Protein AF-A0A379SM62-F1 (afdb_monomer)

Secondary structure (DSSP, 8-state):
----TTTS---SGGG---TTT--GGGHHHHHHHHHHHHHHHHHHHHT-SSPP-IIIIIIHHHHTTHHHHHHHHHHHHHHHHS--HHHHHHHHHHHHHHHHHHHHHHT-HHHHHHHHHHHGGGGHHHHHHHHH---THHHHHHHHHHHSSPPPP---

Foldseek 3Di:
DDDQQLVDQAPPVVSDGPPVRDDLVSLVVLLVVLLVQLVVLLVCLLPPPDQQDCVSQVVSNVPGSPSNCSSVVVLVVCCVPPDDPSSVVVVVVSVVSVVVSVCCRVVPPSSVVSCVVVVCPVVPVVVCCVPPVDDPVVVVVVVVVVVPDDDDDDDD

Structure (mmCIF, N/CA/C/O backbone):
data_AF-A0A379SM62-F1
#
_entry.id   AF-A0A379SM62-F1
#
loop_
_atom_site.group_PDB
_atom_site.id
_atom_site.type_symbol
_atom_site.label_atom_id
_atom_site.label_alt_id
_atom_site.label_comp_id
_atom_site.label_asym_id
_atom_site.label_entity_id
_atom_site.label_seq_id
_atom_site.pdbx_PDB_ins_code
_atom_site.Cartn_x
_atom_site.Cartn_y
_atom_site.Cartn_z
_atom_site.occupancy
_atom_site.B_iso_or_equiv
_atom_site.auth_seq_id
_atom_site.auth_comp_id
_atom_site.auth_asym_id
_atom_site.auth_atom_id
_atom_site.pdbx_PDB_model_num
ATOM 1 N N . MET A 1 1 ? -4.998 -15.462 -20.486 1.00 42.25 1 MET A N 1
ATOM 2 C CA . MET A 1 1 ? -4.949 -14.164 -19.779 1.00 42.25 1 MET A CA 1
ATOM 3 C C . MET A 1 1 ? -3.791 -14.223 -18.799 1.00 42.25 1 MET A C 1
ATOM 5 O O . MET A 1 1 ? -3.739 -15.170 -18.029 1.00 42.25 1 MET A O 1
ATOM 9 N N . SER A 1 2 ? -2.807 -13.329 -18.906 1.00 55.53 2 SER A N 1
ATOM 10 C CA . SER A 1 2 ? -1.632 -13.342 -18.021 1.00 55.53 2 SER A CA 1
ATOM 11 C C . SER A 1 2 ? -2.020 -12.784 -16.651 1.00 55.53 2 SER A C 1
ATOM 13 O O . SER A 1 2 ? -2.385 -11.616 -16.560 1.00 55.53 2 SER A O 1
ATOM 15 N N . THR A 1 3 ? -1.969 -13.607 -15.604 1.00 87.81 3 THR A N 1
ATOM 16 C CA . THR A 1 3 ? -2.230 -13.190 -14.217 1.00 87.81 3 THR A CA 1
ATOM 17 C C . THR A 1 3 ? -1.112 -12.273 -13.720 1.00 87.81 3 THR A C 1
ATOM 19 O O . THR A 1 3 ? 0.067 -12.597 -13.876 1.00 87.81 3 THR A O 1
ATOM 22 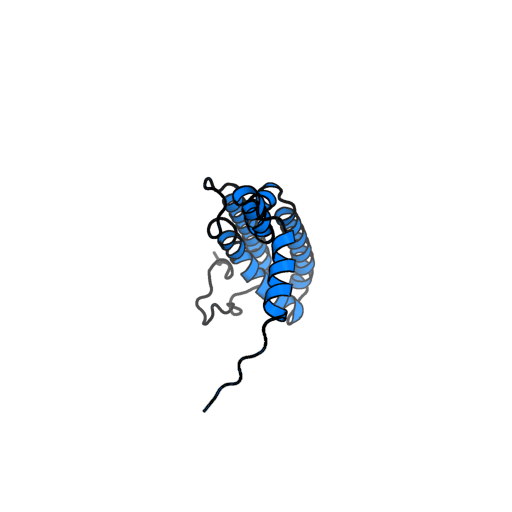N N . ASN A 1 4 ? -1.467 -11.137 -13.112 1.00 93.75 4 ASN A N 1
ATOM 23 C CA . ASN A 1 4 ? -0.494 -10.219 -12.522 1.00 93.75 4 ASN A CA 1
ATOM 24 C C . ASN A 1 4 ? 0.128 -10.854 -11.255 1.00 93.75 4 ASN A C 1
ATOM 26 O O . ASN A 1 4 ? -0.611 -11.181 -10.324 1.00 93.75 4 ASN A O 1
ATOM 30 N N . PRO A 1 5 ? 1.465 -11.026 -11.188 1.00 94.88 5 PRO A N 1
ATOM 31 C CA . PRO A 1 5 ? 2.138 -11.754 -10.110 1.00 94.88 5 PRO A CA 1
ATOM 32 C C . PRO A 1 5 ? 2.061 -11.065 -8.743 1.00 94.88 5 PRO A C 1
ATOM 34 O O . PRO A 1 5 ? 2.374 -11.706 -7.744 1.00 94.88 5 PRO A O 1
ATOM 37 N N . PHE A 1 6 ? 1.668 -9.789 -8.682 1.00 95.94 6 PHE A N 1
ATOM 38 C CA . PHE A 1 6 ? 1.478 -9.078 -7.420 1.00 95.94 6 PHE A CA 1
ATOM 39 C C . PHE A 1 6 ? 0.145 -9.396 -6.743 1.00 95.94 6 PHE A C 1
ATOM 41 O O . PHE A 1 6 ? 0.066 -9.281 -5.522 1.00 95.94 6 PHE A O 1
ATOM 48 N N . LEU A 1 7 ? -0.880 -9.797 -7.504 1.00 93.75 7 LEU A N 1
ATOM 49 C CA . LEU A 1 7 ? -2.232 -10.006 -6.970 1.00 93.75 7 LEU A CA 1
ATOM 50 C C . LEU A 1 7 ? -2.311 -11.227 -6.048 1.00 93.75 7 LEU A C 1
ATOM 52 O O . LEU A 1 7 ? -3.089 -11.233 -5.100 1.00 93.75 7 LEU A O 1
ATOM 56 N N . ASP A 1 8 ? -1.429 -12.204 -6.252 1.00 89.94 8 ASP A N 1
ATOM 57 C CA . ASP A 1 8 ? -1.318 -13.388 -5.407 1.00 89.94 8 ASP A CA 1
ATOM 58 C C . ASP A 1 8 ? -0.098 -13.307 -4.491 1.00 89.94 8 ASP A C 1
ATOM 60 O O . ASP A 1 8 ? 0.960 -12.781 -4.852 1.00 89.94 8 ASP A O 1
ATOM 64 N N . GLN A 1 9 ? -0.231 -13.839 -3.276 1.00 90.75 9 GLN A N 1
ATOM 65 C CA . GLN A 1 9 ? 0.895 -13.936 -2.353 1.00 90.75 9 GLN A CA 1
ATOM 66 C C . GLN A 1 9 ? 1.934 -14.924 -2.892 1.00 90.75 9 GLN A C 1
ATOM 68 O O . GLN A 1 9 ? 1.604 -16.025 -3.347 1.00 90.75 9 GLN A O 1
ATOM 73 N N . SER A 1 10 ? 3.209 -14.535 -2.837 1.00 93.75 10 SER A N 1
ATOM 74 C CA . SER A 1 10 ? 4.291 -15.390 -3.314 1.00 93.75 10 SER A CA 1
ATOM 75 C C . SER A 1 10 ? 4.405 -16.655 -2.468 1.00 93.75 10 SER A C 1
ATOM 77 O O . SER A 1 10 ? 4.385 -16.609 -1.239 1.00 93.75 10 SER A O 1
ATOM 79 N N . ARG A 1 11 ? 4.578 -17.790 -3.149 1.00 94.12 11 ARG A N 1
ATOM 80 C CA . ARG A 1 11 ? 4.846 -19.099 -2.533 1.00 94.12 11 ARG A CA 1
ATOM 81 C C . ARG A 1 11 ? 6.343 -19.389 -2.374 1.00 94.12 11 ARG A C 1
ATOM 83 O O . ARG A 1 11 ? 6.703 -20.492 -1.977 1.00 94.12 11 ARG A O 1
ATOM 90 N N . LEU A 1 12 ? 7.212 -18.441 -2.734 1.00 94.75 12 LEU A N 1
ATOM 91 C CA . LEU A 1 12 ? 8.649 -18.558 -2.483 1.00 94.75 12 LEU A CA 1
ATOM 92 C C . LEU A 1 12 ? 8.939 -18.445 -0.973 1.00 94.75 12 LEU A C 1
ATOM 94 O O . LEU A 1 12 ? 8.126 -17.865 -0.244 1.00 94.75 12 LEU A O 1
ATOM 98 N N . PRO A 1 13 ? 10.081 -18.970 -0.485 1.00 96.94 13 PRO A N 1
ATOM 99 C CA . PRO A 1 13 ? 10.487 -18.812 0.909 1.00 96.94 13 PRO A CA 1
ATOM 100 C C . PRO A 1 13 ? 10.412 -17.350 1.356 1.00 96.94 13 PRO A C 1
ATOM 102 O O . PRO A 1 13 ? 10.778 -16.450 0.601 1.00 96.94 13 PRO A O 1
ATOM 105 N N . TYR A 1 14 ? 9.900 -17.119 2.568 1.00 93.88 14 TYR A N 1
ATOM 106 C CA . TYR A 1 14 ? 9.685 -15.777 3.132 1.00 93.88 14 TYR A CA 1
ATOM 107 C C . TYR A 1 14 ? 8.784 -14.866 2.286 1.00 93.88 14 TYR A C 1
ATOM 109 O O . TYR A 1 14 ? 8.833 -13.650 2.429 1.00 93.88 14 TYR A O 1
ATOM 117 N N . GLN A 1 15 ? 7.967 -15.447 1.400 1.00 94.75 15 GLN A N 1
ATOM 118 C CA . GLN A 1 15 ? 7.114 -14.715 0.460 1.00 94.75 15 GLN A CA 1
ATOM 119 C C . GLN A 1 15 ? 7.920 -13.801 -0.474 1.00 94.75 15 GLN A C 1
ATOM 121 O O . GLN A 1 15 ? 7.421 -12.768 -0.925 1.00 94.75 15 GLN A O 1
ATOM 126 N N . ALA A 1 16 ? 9.157 -14.202 -0.793 1.00 94.50 16 ALA A N 1
ATOM 127 C CA . ALA A 1 16 ? 10.049 -13.434 -1.650 1.00 94.50 16 ALA A CA 1
ATOM 128 C C . ALA A 1 16 ? 9.377 -13.062 -2.988 1.00 94.50 16 ALA A C 1
ATOM 130 O O . ALA A 1 16 ? 8.656 -13.893 -3.561 1.00 94.50 16 ALA A O 1
ATOM 131 N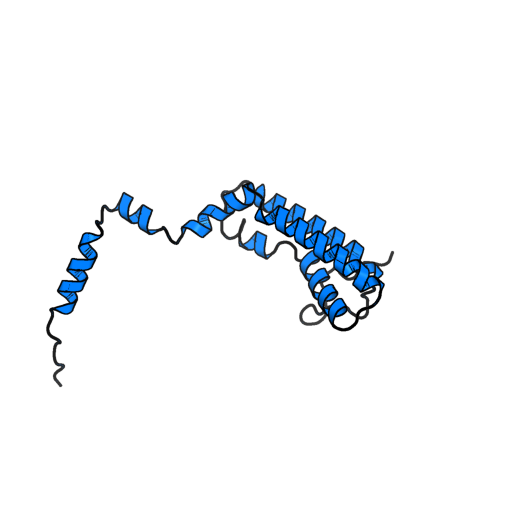 N . PRO A 1 17 ? 9.604 -11.847 -3.519 1.00 94.56 17 PRO A N 1
ATOM 132 C CA . PRO A 1 17 ? 9.021 -11.432 -4.786 1.00 94.56 17 PRO A CA 1
ATOM 133 C C . PRO A 1 17 ? 9.418 -12.358 -5.934 1.00 94.56 17 PRO A C 1
ATOM 135 O O . PRO A 1 17 ? 10.559 -12.803 -6.055 1.00 94.56 17 PRO A O 1
ATOM 138 N N . ARG A 1 18 ? 8.461 -12.620 -6.822 1.00 93.56 18 ARG A N 1
ATOM 139 C CA . ARG A 1 18 ? 8.668 -13.415 -8.033 1.00 93.56 18 ARG A CA 1
ATOM 140 C C . ARG A 1 18 ? 9.282 -12.580 -9.150 1.00 93.56 18 ARG A C 1
ATOM 142 O O . ARG A 1 18 ? 8.624 -12.307 -10.154 1.00 93.56 18 ARG A O 1
ATOM 149 N N . PHE A 1 19 ? 10.530 -12.153 -8.966 1.00 94.00 19 PHE A N 1
ATOM 150 C CA . PHE A 1 19 ? 11.257 -11.350 -9.958 1.00 94.00 19 PHE A CA 1
ATOM 151 C C . PHE A 1 19 ? 11.327 -12.031 -11.336 1.00 94.00 19 PHE A C 1
ATOM 153 O O . PHE A 1 19 ? 11.347 -11.349 -12.350 1.00 94.00 19 PHE A O 1
ATOM 160 N N . ASP A 1 20 ? 11.243 -13.367 -11.383 1.00 93.69 20 ASP A N 1
ATOM 161 C CA . ASP A 1 20 ? 11.142 -14.171 -12.609 1.00 93.69 20 ASP A CA 1
ATOM 162 C C . ASP A 1 20 ? 9.878 -13.894 -13.446 1.00 93.69 20 ASP A C 1
ATOM 164 O O . ASP A 1 20 ? 9.831 -14.213 -14.633 1.00 93.69 20 ASP A O 1
ATOM 168 N N . ARG A 1 21 ? 8.830 -13.327 -12.835 1.00 94.19 21 ARG A N 1
ATOM 169 C CA . ARG A 1 21 ? 7.527 -13.069 -13.473 1.00 94.19 21 ARG A CA 1
ATOM 170 C C . ARG A 1 21 ? 7.129 -11.602 -13.507 1.00 94.19 21 ARG A C 1
ATOM 172 O O . ARG A 1 21 ? 6.208 -11.249 -14.245 1.00 94.19 21 ARG A O 1
ATOM 179 N N . ILE A 1 22 ? 7.747 -10.766 -12.683 1.00 95.44 22 ILE A N 1
ATOM 180 C CA . ILE A 1 22 ? 7.430 -9.342 -12.614 1.00 95.44 22 ILE A CA 1
ATOM 181 C C . ILE A 1 22 ? 7.957 -8.659 -13.880 1.00 95.44 22 ILE A C 1
ATOM 183 O O . ILE A 1 22 ? 9.064 -8.920 -14.336 1.00 95.44 22 ILE A O 1
ATOM 187 N N . LYS A 1 23 ? 7.113 -7.816 -14.470 1.00 95.69 23 LYS A N 1
ATOM 188 C CA . LYS A 1 23 ? 7.388 -7.019 -15.665 1.00 95.69 23 LYS A CA 1
ATOM 189 C C . LYS A 1 23 ? 6.845 -5.624 -15.418 1.00 95.69 23 LYS A C 1
ATOM 191 O O . LYS A 1 23 ? 5.902 -5.479 -14.639 1.00 95.69 23 LYS A O 1
ATOM 196 N N . ASP A 1 24 ? 7.365 -4.637 -16.132 1.00 96.12 24 ASP A N 1
ATOM 197 C CA . ASP A 1 24 ? 7.009 -3.237 -15.891 1.00 96.12 24 ASP A CA 1
ATOM 198 C C . ASP A 1 24 ? 5.503 -2.977 -16.055 1.00 96.12 24 ASP A C 1
ATOM 200 O O . ASP A 1 24 ? 4.877 -2.305 -15.236 1.00 96.12 24 ASP A O 1
ATOM 204 N N . CYS A 1 25 ? 4.873 -3.650 -17.025 1.00 95.88 25 CYS A N 1
ATOM 205 C CA . CYS A 1 25 ? 3.429 -3.584 -17.262 1.00 95.88 25 CYS A CA 1
ATOM 206 C C . CYS A 1 25 ? 2.561 -4.114 -16.105 1.00 95.88 25 CYS A C 1
ATOM 208 O O . CYS A 1 25 ? 1.348 -3.913 -16.112 1.00 95.88 25 CYS A O 1
ATOM 210 N N . HIS A 1 26 ? 3.144 -4.797 -15.116 1.00 96.94 26 HIS A N 1
ATOM 211 C CA . HIS A 1 26 ? 2.423 -5.294 -13.947 1.00 96.94 26 HIS A CA 1
ATOM 212 C C . HIS A 1 26 ? 2.314 -4.257 -12.824 1.00 96.94 26 HIS A C 1
ATOM 214 O O . HIS A 1 26 ? 1.396 -4.375 -12.010 1.00 96.94 26 HIS A O 1
ATOM 220 N N . TYR A 1 27 ? 3.205 -3.259 -12.762 1.00 97.56 27 TYR A N 1
ATOM 221 C CA . TYR A 1 27 ? 3.245 -2.318 -11.639 1.00 97.56 27 TYR A CA 1
ATOM 222 C C . TYR A 1 27 ? 2.004 -1.442 -11.583 1.00 97.56 27 TYR A C 1
ATOM 224 O O . TYR A 1 27 ? 1.310 -1.449 -10.573 1.00 97.56 27 TYR A O 1
ATOM 232 N N . ARG A 1 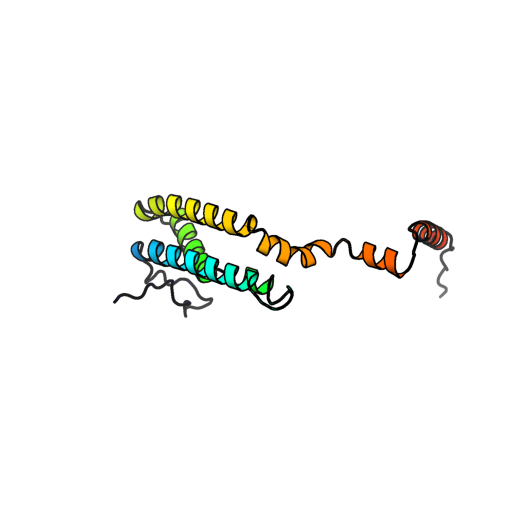28 ? 1.692 -0.726 -12.669 1.00 97.38 28 ARG A N 1
ATOM 233 C CA . ARG A 1 28 ? 0.553 0.199 -12.697 1.00 97.38 28 ARG A CA 1
ATOM 234 C C . ARG A 1 28 ? -0.782 -0.461 -12.318 1.00 97.38 28 ARG A C 1
ATOM 236 O O . ARG A 1 28 ? -1.401 0.010 -11.369 1.00 97.38 28 ARG A O 1
ATOM 243 N N . PRO A 1 29 ? -1.216 -1.566 -12.957 1.00 97.25 29 PRO A N 1
ATOM 244 C CA . PRO A 1 29 ? -2.481 -2.199 -12.588 1.00 97.25 29 PRO A CA 1
ATOM 245 C C . PRO A 1 29 ? -2.479 -2.768 -11.161 1.00 97.25 29 PRO A C 1
ATOM 247 O O . PRO A 1 29 ? -3.517 -2.752 -10.507 1.00 97.25 29 PRO A O 1
ATOM 250 N N . ALA A 1 30 ? -1.341 -3.258 -10.652 1.00 97.62 30 ALA A N 1
ATOM 251 C CA . ALA A 1 30 ? -1.265 -3.751 -9.275 1.00 97.62 30 ALA A CA 1
ATOM 252 C C . ALA A 1 30 ? -1.281 -2.614 -8.242 1.00 97.62 30 ALA A C 1
ATOM 254 O O . ALA A 1 30 ? -1.865 -2.771 -7.172 1.00 97.62 30 ALA A O 1
ATOM 255 N N . PHE A 1 31 ? -0.657 -1.479 -8.559 1.00 98.44 31 PHE A N 1
ATOM 256 C CA . PHE A 1 31 ? -0.677 -0.279 -7.731 1.00 98.44 31 PHE A CA 1
ATOM 257 C C . PHE A 1 31 ? -2.090 0.292 -7.632 1.00 98.44 31 PHE A C 1
ATOM 259 O O . PHE A 1 31 ? -2.580 0.500 -6.524 1.00 98.44 31 PHE A O 1
ATOM 266 N N . ASP A 1 32 ? -2.766 0.471 -8.771 1.00 97.88 32 ASP A N 1
ATOM 267 C CA . ASP A 1 32 ? -4.131 1.001 -8.819 1.00 97.88 32 ASP A CA 1
ATOM 268 C C . ASP A 1 32 ? -5.094 0.107 -8.014 1.00 97.88 32 ASP A C 1
ATOM 270 O O . ASP A 1 32 ? -5.886 0.597 -7.205 1.00 97.88 32 ASP A O 1
ATOM 274 N N . GLU A 1 33 ? -4.969 -1.217 -8.156 1.00 97.94 33 GLU A N 1
ATOM 275 C CA . GLU A 1 33 ? -5.746 -2.177 -7.369 1.00 97.94 33 GLU A CA 1
ATOM 276 C C . GLU A 1 33 ? -5.383 -2.138 -5.877 1.00 97.94 33 GLU A C 1
ATOM 278 O O . GLU A 1 33 ? -6.271 -2.180 -5.027 1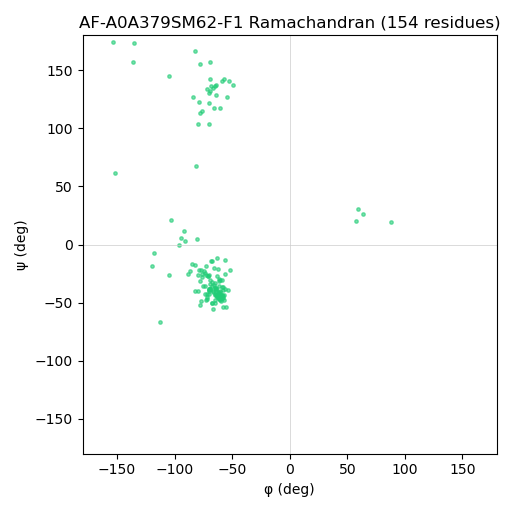.00 97.94 33 GLU A O 1
ATOM 283 N N . GLY A 1 34 ? -4.101 -1.994 -5.534 1.00 97.94 34 GLY A N 1
ATOM 284 C CA . GLY A 1 34 ? -3.646 -1.844 -4.152 1.00 97.94 34 GLY A CA 1
ATOM 285 C C . GLY A 1 34 ? -4.200 -0.586 -3.477 1.00 97.94 34 GLY A C 1
ATOM 286 O O . GLY A 1 34 ? -4.658 -0.654 -2.336 1.00 97.94 34 GLY A O 1
ATOM 287 N N . VAL A 1 35 ? -4.214 0.551 -4.181 1.00 98.25 35 VAL A N 1
ATOM 288 C CA . VAL A 1 35 ? -4.826 1.801 -3.700 1.00 98.25 35 VAL A CA 1
ATOM 289 C C . VAL A 1 35 ? -6.329 1.619 -3.505 1.00 98.25 35 VAL A C 1
ATOM 291 O O . VAL A 1 35 ? -6.866 2.012 -2.467 1.00 98.25 35 VAL A O 1
ATOM 294 N N . ARG A 1 36 ? -7.013 0.993 -4.470 1.00 97.94 36 ARG A N 1
ATOM 295 C CA . ARG A 1 36 ? -8.451 0.713 -4.385 1.00 97.94 36 ARG A CA 1
ATOM 296 C C . ARG A 1 36 ? -8.781 -0.172 -3.180 1.00 97.94 36 ARG A C 1
ATOM 298 O O . ARG A 1 36 ? -9.683 0.166 -2.417 1.00 97.94 36 ARG A O 1
ATOM 305 N N . GLN A 1 37 ? -8.049 -1.270 -2.986 1.00 98.00 37 GLN A N 1
ATOM 306 C CA . GLN A 1 37 ? -8.237 -2.177 -1.849 1.00 98.00 37 GLN A CA 1
ATOM 307 C C . GLN A 1 37 ? -7.985 -1.470 -0.518 1.00 98.00 37 GLN A C 1
ATOM 309 O O . GLN A 1 37 ? -8.834 -1.546 0.364 1.00 98.00 37 GLN A O 1
ATOM 314 N N . LYS A 1 38 ? -6.894 -0.700 -0.400 1.00 97.94 38 LYS A N 1
ATOM 315 C CA . LYS A 1 38 ? -6.598 0.064 0.820 1.00 97.94 38 LYS A CA 1
ATOM 316 C C . LYS A 1 38 ? -7.740 1.011 1.182 1.00 97.94 38 LYS A C 1
ATOM 318 O O . LYS A 1 38 ? -8.122 1.069 2.342 1.00 97.94 38 LYS A O 1
ATOM 323 N N . ARG A 1 39 ? -8.323 1.728 0.214 1.00 97.38 39 ARG A N 1
ATOM 324 C CA . ARG A 1 39 ? -9.474 2.616 0.473 1.00 97.38 39 ARG A CA 1
ATOM 325 C C . ARG A 1 39 ? -10.682 1.847 1.005 1.00 97.38 39 ARG A C 1
ATOM 327 O O . ARG A 1 39 ? -11.245 2.252 2.015 1.00 97.38 39 ARG A O 1
ATOM 334 N N . VAL A 1 40 ? -11.018 0.716 0.384 1.00 97.62 40 VAL A N 1
ATOM 335 C CA . VAL A 1 40 ? -12.125 -0.152 0.825 1.00 97.62 40 VAL A CA 1
ATOM 336 C C . VAL A 1 40 ? -11.891 -0.694 2.238 1.00 97.62 40 VAL A C 1
ATOM 338 O O . VAL A 1 40 ? -12.808 -0.712 3.052 1.00 97.62 40 VAL A O 1
ATOM 341 N N . GLU A 1 41 ? -10.668 -1.113 2.556 1.00 97.38 41 GLU A N 1
ATOM 342 C CA . GLU A 1 41 ? -10.316 -1.607 3.891 1.00 97.38 41 GLU A CA 1
ATOM 343 C C . GLU A 1 41 ? -10.433 -0.504 4.950 1.00 97.38 41 GLU A C 1
ATOM 345 O O . GLU A 1 41 ? -10.989 -0.740 6.020 1.00 97.38 41 GLU A O 1
ATOM 350 N N . ILE A 1 42 ? -9.975 0.716 4.647 1.00 96.94 42 ILE A N 1
ATOM 351 C CA . ILE A 1 42 ? -10.128 1.870 5.544 1.00 96.94 42 ILE A CA 1
ATOM 352 C C . ILE A 1 42 ? -11.607 2.214 5.749 1.00 96.94 42 ILE A C 1
ATOM 354 O O . ILE A 1 42 ? -12.029 2.442 6.882 1.00 96.94 42 ILE A O 1
ATOM 358 N N . GLU A 1 43 ? -12.417 2.211 4.689 1.00 95.88 43 GLU A N 1
ATOM 359 C CA . GLU A 1 43 ? -13.865 2.416 4.801 1.00 95.88 43 GLU A CA 1
ATOM 360 C C . GLU A 1 43 ? -14.531 1.341 5.665 1.00 95.88 43 GLU A C 1
ATOM 362 O O . GLU A 1 43 ? -15.405 1.661 6.470 1.00 95.88 43 GLU A O 1
ATOM 367 N N . ALA A 1 44 ? -14.112 0.080 5.548 1.00 96.12 44 ALA A N 1
ATOM 368 C CA . ALA A 1 44 ? -14.631 -1.004 6.375 1.00 96.12 44 ALA A CA 1
ATOM 369 C C . ALA A 1 44 ? -14.283 -0.821 7.862 1.00 96.12 44 ALA A C 1
ATOM 371 O O . ALA A 1 44 ? -15.120 -1.097 8.720 1.00 96.12 44 ALA A O 1
ATOM 372 N N . ILE A 1 45 ? -13.081 -0.318 8.166 1.00 95.44 45 ILE A N 1
ATOM 373 C CA . ILE A 1 45 ? -12.650 -0.006 9.537 1.00 95.44 45 ILE A CA 1
ATOM 374 C C . ILE A 1 45 ? -13.496 1.129 10.119 1.00 95.44 45 ILE A C 1
ATOM 376 O O . ILE A 1 45 ? -14.011 1.017 11.229 1.00 95.44 45 ILE A O 1
ATOM 380 N N . VAL A 1 46 ? -13.679 2.211 9.359 1.00 94.50 46 VAL A N 1
ATOM 381 C CA . VAL A 1 46 ? -14.440 3.387 9.807 1.00 94.50 46 VAL A CA 1
ATOM 382 C C . VAL A 1 46 ? -15.930 3.077 9.982 1.00 94.50 46 VAL A C 1
ATOM 384 O O . VAL A 1 46 ? -16.560 3.602 10.896 1.00 94.50 46 VAL A O 1
ATOM 387 N N . ASN A 1 47 ? -16.494 2.215 9.134 1.00 94.69 47 ASN A N 1
ATOM 388 C CA . ASN A 1 47 ? -17.912 1.848 9.166 1.00 94.69 47 ASN A CA 1
ATOM 389 C C . ASN A 1 47 ? -18.205 0.603 10.021 1.00 94.69 47 ASN A C 1
ATOM 391 O O . ASN A 1 47 ? -19.309 0.054 9.950 1.00 94.69 47 ASN A O 1
ATOM 395 N N . HIS A 1 48 ? -17.242 0.129 10.815 1.00 94.50 48 HIS A N 1
ATOM 396 C CA . HIS A 1 48 ? -17.450 -1.036 11.664 1.00 94.50 48 HIS A CA 1
ATOM 397 C C . HIS A 1 48 ? -18.529 -0.739 12.733 1.00 94.50 48 HIS A C 1
ATOM 399 O O . HIS A 1 48 ? -18.426 0.258 13.445 1.00 94.50 48 HIS A O 1
ATOM 405 N N . PRO A 1 49 ? -19.571 -1.582 12.890 1.00 92.69 49 PRO A N 1
ATOM 406 C CA . PRO A 1 49 ? -20.723 -1.260 13.741 1.00 92.69 49 PRO A CA 1
ATOM 407 C C . PRO A 1 49 ? -20.434 -1.364 15.245 1.00 92.69 49 PRO A C 1
ATOM 409 O O . PRO A 1 49 ? -21.156 -0.786 16.057 1.00 92.69 49 PRO A O 1
ATOM 412 N N . ALA A 1 50 ? -19.415 -2.134 15.636 1.00 92.50 50 ALA A N 1
ATOM 413 C CA . ALA A 1 50 ? -18.989 -2.226 17.031 1.00 92.50 50 ALA A CA 1
ATOM 414 C C . ALA A 1 50 ? -18.152 -1.007 17.442 1.00 92.50 50 ALA A C 1
ATOM 416 O O . ALA A 1 50 ? -17.489 -0.395 16.609 1.00 92.50 50 ALA A O 1
ATOM 417 N N . ALA A 1 51 ? -18.132 -0.703 18.742 1.00 90.81 51 ALA A N 1
ATOM 418 C CA . ALA A 1 51 ? -17.270 0.345 19.280 1.00 90.81 51 ALA A CA 1
ATOM 419 C C . ALA A 1 51 ? -15.782 0.076 18.946 1.00 90.81 51 ALA A C 1
ATOM 421 O O . ALA A 1 51 ? -15.362 -1.085 19.001 1.00 90.81 51 ALA A O 1
ATOM 422 N N . PRO A 1 52 ? -14.978 1.114 18.642 1.00 93.38 52 PRO A N 1
ATOM 423 C CA . PRO A 1 52 ? -13.559 0.960 18.335 1.00 93.38 52 PRO A CA 1
ATOM 424 C C . PRO A 1 52 ? -12.791 0.212 19.430 1.00 93.38 52 PRO A C 1
ATOM 426 O O . PRO A 1 52 ? -12.821 0.585 20.605 1.00 93.38 52 PRO A O 1
ATOM 429 N N . ASP A 1 53 ? -12.079 -0.836 19.032 1.00 91.88 53 ASP A N 1
ATOM 430 C CA . ASP A 1 53 ? -11.194 -1.639 19.866 1.00 91.88 53 ASP A CA 1
ATOM 431 C C . ASP A 1 53 ? -9.866 -1.917 19.140 1.00 91.88 53 ASP A C 1
ATOM 433 O O . ASP A 1 53 ? -9.653 -1.534 17.985 1.00 91.88 53 ASP A O 1
ATOM 437 N N . PHE A 1 54 ? -8.921 -2.532 19.851 1.00 92.06 54 PHE A N 1
ATOM 438 C CA . PHE A 1 54 ? -7.594 -2.794 19.299 1.00 92.06 54 PHE A CA 1
ATOM 439 C C . PHE A 1 54 ? -7.650 -3.636 18.016 1.00 92.06 54 PHE A C 1
ATOM 441 O O . PHE A 1 54 ? -6.896 -3.374 17.087 1.00 92.06 54 PHE A O 1
ATOM 448 N N . THR A 1 55 ? -8.533 -4.632 17.950 1.00 94.06 55 THR A N 1
ATOM 449 C CA . THR A 1 55 ? -8.616 -5.586 16.838 1.00 94.06 55 THR A CA 1
ATOM 450 C C . THR A 1 55 ? -9.296 -4.956 15.627 1.00 94.06 55 THR A C 1
ATOM 452 O O . THR A 1 55 ? -8.778 -5.037 14.516 1.00 94.06 55 THR A O 1
ATOM 455 N N . ASN A 1 56 ? -10.443 -4.309 15.837 1.00 93.75 56 ASN A N 1
ATOM 456 C CA . ASN A 1 56 ? -11.268 -3.768 14.761 1.00 93.75 56 ASN A CA 1
ATOM 457 C C . ASN A 1 56 ? -10.716 -2.461 14.168 1.00 93.75 56 ASN A C 1
ATOM 459 O O . ASN A 1 56 ? -11.026 -2.143 13.025 1.00 93.75 56 ASN A O 1
ATOM 463 N N . THR A 1 57 ? -9.885 -1.732 14.922 1.00 93.00 57 THR A N 1
ATOM 464 C CA . THR A 1 57 ? -9.326 -0.448 14.491 1.00 93.00 57 THR A CA 1
ATOM 465 C C . THR A 1 57 ? -7.822 -0.550 14.286 1.00 93.00 57 THR A C 1
ATOM 467 O O . THR A 1 57 ? -7.354 -0.451 13.159 1.00 93.00 57 THR A O 1
ATOM 470 N N . LEU A 1 58 ? -7.034 -0.772 15.344 1.00 92.81 58 LEU A N 1
ATOM 471 C CA . LEU A 1 58 ? -5.573 -0.654 15.252 1.00 92.81 58 LEU A CA 1
ATOM 472 C C . LEU A 1 58 ? -4.929 -1.816 14.481 1.00 92.81 58 LEU A C 1
ATOM 474 O O . LEU A 1 58 ? -4.129 -1.585 13.577 1.00 92.81 58 LEU A O 1
ATOM 478 N N . LEU A 1 59 ? -5.302 -3.057 14.798 1.00 94.25 59 LEU A N 1
ATOM 479 C CA . LEU A 1 59 ? -4.809 -4.238 14.091 1.00 94.25 59 LEU A CA 1
ATOM 480 C C . LEU A 1 59 ? -5.304 -4.263 12.641 1.00 94.25 59 LEU A C 1
ATOM 482 O O . LEU A 1 59 ? -4.530 -4.572 11.740 1.00 94.25 59 LEU A O 1
ATOM 486 N N . ALA A 1 60 ? -6.568 -3.903 12.409 1.00 95.88 60 ALA A N 1
ATOM 487 C CA . ALA A 1 60 ? -7.120 -3.808 11.062 1.00 95.88 60 ALA A CA 1
ATOM 488 C C . ALA A 1 60 ? -6.398 -2.740 10.220 1.00 95.88 60 ALA A C 1
ATOM 490 O O . ALA A 1 60 ? -6.071 -2.985 9.058 1.00 95.88 60 ALA A O 1
ATOM 491 N N . LEU A 1 61 ? -6.076 -1.581 10.808 1.00 95.06 61 LEU A N 1
ATOM 492 C CA . LEU A 1 61 ? -5.278 -0.545 10.149 1.00 95.06 61 LEU A CA 1
ATOM 493 C C . LEU A 1 61 ? -3.883 -1.044 9.769 1.00 95.06 61 LEU A C 1
ATOM 495 O O . LEU A 1 61 ? -3.462 -0.814 8.636 1.00 95.06 61 LEU A O 1
ATOM 499 N N . GLU A 1 62 ? -3.203 -1.752 10.670 1.00 94.25 62 GLU A N 1
ATOM 500 C CA . GLU A 1 62 ? -1.873 -2.321 10.414 1.00 94.25 62 GLU A CA 1
ATOM 501 C C . GLU A 1 62 ? -1.898 -3.379 9.301 1.00 94.25 62 GLU A C 1
ATOM 503 O O . GLU A 1 62 ? -0.999 -3.444 8.467 1.00 94.25 62 GLU A O 1
ATOM 508 N N . GLN A 1 63 ? -2.949 -4.200 9.253 1.00 95.75 63 GLN A N 1
ATOM 509 C CA . GLN A 1 63 ? -3.092 -5.251 8.242 1.00 95.75 63 GLN A CA 1
ATOM 510 C C . GLN A 1 63 ? -3.561 -4.726 6.878 1.00 95.75 63 GLN A C 1
ATOM 512 O O . GLN A 1 63 ? -3.346 -5.381 5.855 1.00 95.75 63 GLN A O 1
ATOM 517 N N . SER A 1 64 ? -4.202 -3.558 6.845 1.00 96.75 64 SER A N 1
ATOM 518 C CA . SER A 1 64 ? -4.720 -2.976 5.607 1.00 96.75 64 SER A CA 1
ATOM 519 C C . SER A 1 64 ? -3.601 -2.518 4.660 1.00 96.75 64 SER A C 1
ATOM 521 O O . SER A 1 64 ? -2.594 -1.930 5.060 1.00 96.75 64 SER A O 1
ATOM 523 N N . GLY A 1 65 ? -3.799 -2.701 3.358 1.00 96.94 65 GLY A N 1
ATOM 524 C CA . GLY A 1 65 ? -2.876 -2.291 2.303 1.00 96.94 65 GLY A CA 1
ATOM 525 C C . GLY A 1 65 ? -1.818 -3.330 1.969 1.00 96.94 65 GLY A C 1
ATOM 526 O O . GLY A 1 65 ? -0.808 -2.979 1.364 1.00 96.94 65 GLY A O 1
ATOM 527 N N . ALA A 1 66 ? -2.034 -4.598 2.321 1.00 96.69 66 ALA A N 1
ATOM 528 C CA . ALA A 1 66 ? -1.072 -5.673 2.083 1.00 96.69 66 ALA A CA 1
ATOM 529 C C . ALA A 1 66 ? -0.664 -5.809 0.601 1.00 96.69 66 ALA A C 1
ATOM 531 O O . ALA A 1 66 ? 0.503 -6.070 0.300 1.00 96.69 66 ALA A O 1
ATOM 532 N N . LEU A 1 67 ? -1.599 -5.623 -0.341 1.00 97.19 67 LEU A N 1
ATOM 533 C CA . LEU A 1 67 ? -1.279 -5.602 -1.773 1.00 97.19 67 LEU A CA 1
ATOM 534 C C . LEU A 1 67 ? -0.442 -4.371 -2.140 1.00 97.19 67 LEU A C 1
ATOM 536 O O . LEU A 1 67 ? 0.606 -4.513 -2.768 1.00 97.19 67 LEU A O 1
ATOM 540 N N . LEU A 1 68 ? -0.878 -3.179 -1.723 1.00 98.12 68 LEU A N 1
ATOM 541 C CA . LEU A 1 68 ? -0.184 -1.928 -2.025 1.00 98.12 68 LEU A CA 1
ATOM 542 C C . LEU A 1 68 ? 1.252 -1.946 -1.492 1.00 98.12 68 LEU A C 1
ATOM 544 O O . LEU A 1 68 ? 2.171 -1.638 -2.241 1.00 98.12 68 LEU A O 1
ATOM 548 N N . SER A 1 69 ? 1.446 -2.381 -0.243 1.00 97.25 69 SER A N 1
ATOM 549 C CA . SER A 1 69 ? 2.763 -2.536 0.384 1.00 97.25 69 SER A CA 1
ATOM 550 C C . SER A 1 69 ? 3.661 -3.485 -0.412 1.00 97.25 69 SER A C 1
ATOM 552 O O . SER A 1 69 ? 4.797 -3.144 -0.724 1.00 97.25 69 SER A O 1
ATOM 554 N N . ARG A 1 70 ? 3.141 -4.641 -0.841 1.00 97.06 70 ARG A N 1
ATOM 555 C CA . ARG A 1 70 ? 3.898 -5.604 -1.656 1.00 97.06 70 ARG A CA 1
ATOM 556 C C . ARG A 1 70 ? 4.369 -5.006 -2.979 1.00 97.06 70 ARG A C 1
ATOM 558 O O . ARG A 1 70 ? 5.506 -5.238 -3.382 1.00 97.06 70 ARG A O 1
ATOM 565 N N . VAL A 1 71 ? 3.498 -4.262 -3.659 1.00 97.94 71 VAL A N 1
ATOM 566 C CA . VAL A 1 71 ? 3.817 -3.623 -4.942 1.00 97.94 71 VAL A CA 1
ATOM 567 C C . VAL A 1 71 ? 4.850 -2.518 -4.744 1.00 97.94 71 VAL A C 1
ATOM 569 O O . VAL A 1 71 ? 5.865 -2.512 -5.436 1.00 97.94 71 VAL A O 1
ATOM 572 N N . THR A 1 72 ? 4.629 -1.614 -3.787 1.00 98.00 72 THR A N 1
ATOM 573 C CA . THR A 1 72 ? 5.491 -0.443 -3.578 1.00 98.00 72 THR A CA 1
ATOM 574 C C . THR A 1 72 ? 6.862 -0.822 -3.034 1.00 98.00 72 THR A C 1
ATOM 576 O O . THR A 1 72 ? 7.856 -0.269 -3.495 1.00 98.00 72 THR A O 1
ATOM 579 N N . SER A 1 73 ? 6.959 -1.810 -2.137 1.00 97.19 73 SER A N 1
ATOM 580 C CA . SER A 1 73 ? 8.253 -2.298 -1.644 1.00 97.19 73 SER A CA 1
ATOM 581 C C . SER A 1 73 ? 9.140 -2.822 -2.773 1.00 97.19 73 SER A C 1
ATOM 583 O O . SER A 1 73 ? 10.328 -2.514 -2.812 1.00 97.19 73 SER A O 1
ATOM 585 N N . VAL A 1 74 ? 8.573 -3.588 -3.710 1.00 97.62 74 VAL A N 1
ATOM 586 C CA . VAL A 1 74 ? 9.329 -4.087 -4.867 1.00 97.62 74 VAL A CA 1
ATOM 587 C C . VAL A 1 74 ? 9.625 -2.960 -5.848 1.00 97.62 74 VAL A C 1
ATOM 589 O O . VAL A 1 74 ? 10.757 -2.836 -6.304 1.00 97.62 74 VAL A O 1
ATOM 592 N N . PHE A 1 75 ? 8.629 -2.127 -6.148 1.00 98.38 75 PHE A N 1
ATOM 593 C CA . PHE A 1 75 ? 8.770 -1.030 -7.095 1.00 98.38 75 PHE A CA 1
ATOM 594 C C . PHE A 1 75 ? 9.890 -0.066 -6.693 1.00 98.38 75 PHE A C 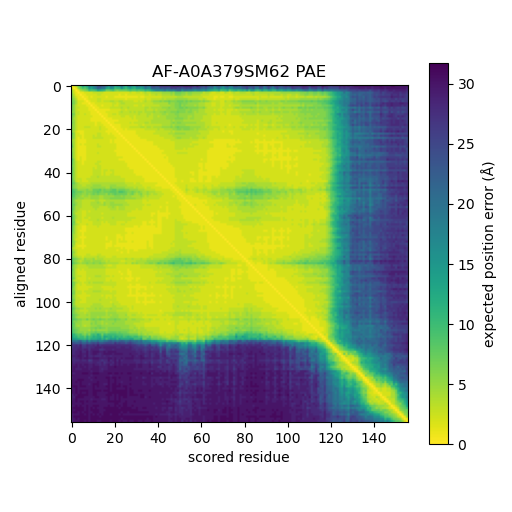1
ATOM 596 O O . PHE A 1 75 ? 10.804 0.142 -7.483 1.00 98.38 75 PHE A O 1
ATOM 603 N N . PHE A 1 76 ? 9.882 0.461 -5.464 1.00 97.75 76 PHE A N 1
ATOM 604 C CA . PHE A 1 76 ? 10.890 1.435 -5.033 1.00 97.75 76 PHE A CA 1
ATOM 605 C C . PHE A 1 76 ? 12.287 0.815 -4.890 1.00 97.75 76 PHE A C 1
ATOM 607 O O . PHE A 1 76 ? 13.282 1.485 -5.157 1.00 97.75 76 PHE A O 1
ATOM 614 N N . ALA A 1 77 ? 12.387 -0.476 -4.551 1.00 97.31 77 ALA A N 1
ATOM 615 C CA . ALA A 1 77 ? 13.666 -1.185 -4.589 1.00 97.31 77 ALA A CA 1
ATOM 616 C C . ALA A 1 77 ? 14.225 -1.272 -6.022 1.00 97.31 77 ALA A C 1
ATOM 618 O O . ALA A 1 77 ? 15.410 -1.020 -6.243 1.00 97.31 77 ALA A O 1
ATOM 619 N N . MET A 1 78 ? 13.374 -1.581 -7.006 1.00 97.12 78 MET A N 1
ATOM 620 C CA . MET A 1 78 ? 13.767 -1.648 -8.417 1.00 97.12 78 MET A CA 1
ATOM 621 C C . MET A 1 78 ? 14.063 -0.263 -8.999 1.00 97.12 78 MET A C 1
ATOM 623 O O . MET A 1 78 ? 15.078 -0.099 -9.667 1.00 97.12 78 MET A O 1
ATOM 627 N N . ALA A 1 79 ? 13.249 0.748 -8.692 1.00 96.12 79 ALA A N 1
ATOM 628 C CA . ALA A 1 79 ? 13.471 2.128 -9.118 1.00 96.12 79 ALA A CA 1
ATOM 629 C C . ALA A 1 79 ? 14.802 2.695 -8.5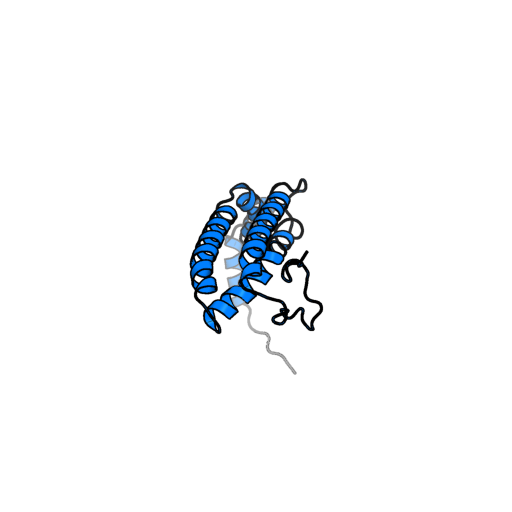89 1.00 96.12 79 ALA A C 1
ATOM 631 O O . ALA A 1 79 ? 15.437 3.496 -9.270 1.00 96.12 79 ALA A O 1
ATOM 632 N N . ALA A 1 80 ? 15.259 2.247 -7.414 1.00 95.88 80 ALA A N 1
ATOM 633 C CA . ALA A 1 80 ? 16.543 2.651 -6.848 1.00 95.88 80 ALA A CA 1
ATOM 634 C C . ALA A 1 80 ? 17.744 1.864 -7.407 1.00 95.88 80 ALA A C 1
ATOM 636 O O . ALA A 1 80 ? 18.809 2.443 -7.616 1.00 95.88 80 ALA A O 1
ATOM 637 N N . ALA A 1 81 ? 17.608 0.551 -7.623 1.00 95.62 81 ALA A N 1
ATOM 638 C CA . ALA A 1 81 ? 18.747 -0.329 -7.918 1.00 95.62 81 ALA A CA 1
ATOM 639 C C . ALA A 1 81 ? 18.861 -0.772 -9.389 1.00 95.62 81 ALA A C 1
ATOM 641 O O . ALA A 1 81 ? 19.952 -1.109 -9.848 1.00 95.62 81 ALA A O 1
ATOM 642 N N . HIS A 1 82 ? 17.750 -0.819 -10.124 1.00 93.94 82 HIS A N 1
ATOM 643 C CA . HIS A 1 82 ? 17.676 -1.356 -11.485 1.00 93.94 82 HIS A CA 1
ATOM 644 C C . HIS A 1 82 ? 16.549 -0.675 -12.277 1.00 93.94 82 HIS A C 1
ATOM 646 O O . HIS A 1 82 ? 15.558 -1.295 -12.667 1.00 93.94 82 HIS A O 1
ATOM 652 N N . THR A 1 83 ? 16.689 0.640 -12.446 1.00 94.62 83 THR A N 1
ATOM 653 C CA . THR A 1 83 ? 15.657 1.495 -13.042 1.00 94.62 83 THR A CA 1
ATOM 654 C C . THR A 1 83 ? 15.664 1.481 -14.572 1.00 94.62 83 THR A C 1
ATOM 656 O O . THR A 1 83 ? 16.622 1.035 -15.206 1.00 94.62 83 THR A O 1
ATOM 659 N N . ASN A 1 84 ? 14.591 2.007 -15.159 1.00 95.94 84 ASN A N 1
ATOM 660 C CA . ASN A 1 84 ? 14.438 2.279 -16.586 1.00 95.94 84 ASN A CA 1
ATOM 661 C C . ASN A 1 84 ? 13.430 3.428 -16.800 1.00 95.94 84 ASN A C 1
ATOM 663 O O . ASN A 1 84 ? 12.789 3.874 -15.847 1.00 95.94 84 ASN A O 1
ATOM 667 N N . ASP A 1 85 ? 13.262 3.888 -18.042 1.00 96.81 85 ASP A N 1
ATOM 668 C CA . ASP A 1 85 ? 12.383 5.023 -18.372 1.00 96.81 85 ASP A CA 1
ATOM 669 C C . ASP A 1 85 ? 10.910 4.805 -17.971 1.00 96.81 85 ASP A C 1
ATOM 671 O O . ASP A 1 85 ? 10.197 5.763 -17.671 1.00 96.81 85 ASP A O 1
ATOM 675 N N . GLU A 1 86 ? 10.423 3.558 -17.971 1.00 95.88 86 GLU A N 1
ATOM 676 C CA . GLU A 1 86 ? 9.063 3.234 -17.519 1.00 95.88 86 GLU A CA 1
ATOM 677 C C . GLU A 1 86 ? 8.949 3.364 -16.000 1.00 95.88 86 GLU A C 1
ATOM 679 O O . GLU A 1 86 ? 8.030 4.020 -15.512 1.00 95.88 86 GLU A O 1
ATOM 684 N N . LEU A 1 87 ? 9.899 2.801 -15.248 1.00 96.62 87 LEU A N 1
ATOM 685 C CA . LEU A 1 87 ? 9.906 2.894 -13.789 1.00 96.62 87 LEU A CA 1
ATOM 686 C C . LEU A 1 87 ? 10.096 4.334 -13.309 1.00 96.62 87 LEU A C 1
ATOM 688 O O . LEU A 1 87 ? 9.421 4.731 -12.368 1.00 96.62 87 LEU A O 1
ATOM 692 N N . GLN A 1 88 ? 10.924 5.140 -13.977 1.00 96.69 88 GLN A N 1
ATOM 693 C CA . GLN A 1 88 ? 11.073 6.564 -13.650 1.00 96.69 88 GLN A CA 1
ATOM 694 C C . GLN A 1 88 ? 9.761 7.335 -13.834 1.00 96.69 88 GLN A C 1
ATOM 696 O O . GLN A 1 88 ? 9.357 8.086 -12.951 1.00 96.69 88 GLN A O 1
ATOM 701 N N . ARG A 1 89 ? 9.041 7.10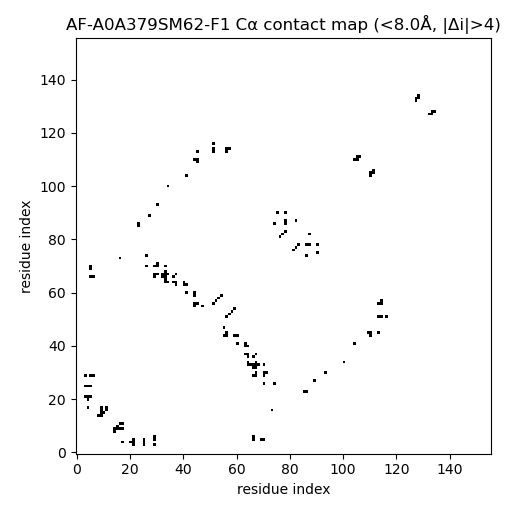6 -14.941 1.00 96.56 89 ARG A N 1
ATOM 702 C CA . ARG A 1 89 ? 7.720 7.722 -15.151 1.00 96.56 89 ARG A CA 1
ATOM 703 C C . ARG A 1 89 ? 6.691 7.266 -14.121 1.00 96.56 89 ARG A C 1
ATOM 705 O O . ARG A 1 89 ? 5.850 8.054 -13.697 1.00 96.56 89 ARG A O 1
ATOM 712 N N . LEU A 1 90 ? 6.724 5.991 -13.739 1.00 97.81 90 LEU A N 1
ATOM 713 C CA . LEU A 1 90 ? 5.822 5.464 -12.719 1.00 97.81 90 LEU A CA 1
ATOM 714 C C . LEU A 1 90 ? 6.156 5.983 -11.317 1.00 97.81 90 LEU A C 1
ATOM 716 O O . LEU A 1 90 ? 5.241 6.096 -10.509 1.00 97.81 90 LEU A O 1
ATOM 720 N N . ASP A 1 91 ? 7.412 6.334 -11.037 1.00 97.38 91 ASP A N 1
ATOM 721 C CA . ASP A 1 91 ? 7.855 6.802 -9.721 1.00 97.38 91 ASP A CA 1
ATOM 722 C C . ASP A 1 91 ? 7.161 8.104 -9.315 1.00 97.38 91 ASP A C 1
ATOM 724 O O . ASP A 1 91 ? 6.609 8.207 -8.216 1.00 97.38 91 ASP A O 1
ATOM 728 N N . GLU A 1 92 ? 7.075 9.059 -10.244 1.00 95.19 92 GLU A N 1
ATOM 729 C CA . GLU A 1 92 ? 6.340 10.311 -10.046 1.00 95.19 92 GLU A CA 1
ATOM 730 C C . GLU A 1 92 ? 4.849 10.051 -9.792 1.00 95.19 92 GLU A C 1
ATOM 732 O O . GLU A 1 92 ? 4.261 10.581 -8.843 1.00 95.19 92 GLU A O 1
ATOM 737 N N . VAL A 1 93 ? 4.235 9.185 -10.607 1.00 97.00 93 VAL A N 1
ATOM 738 C CA . VAL A 1 93 ? 2.812 8.832 -10.495 1.00 97.00 93 VAL A CA 1
ATOM 739 C C . VAL A 1 93 ? 2.520 8.142 -9.164 1.00 97.00 93 VAL A C 1
ATOM 741 O O . VAL A 1 93 ? 1.525 8.455 -8.507 1.00 97.00 93 VAL A O 1
ATOM 744 N N . PHE A 1 94 ? 3.374 7.209 -8.747 1.00 98.25 94 PHE A N 1
ATOM 745 C CA . PHE A 1 94 ? 3.187 6.443 -7.519 1.00 98.25 94 PHE A CA 1
ATOM 746 C C . PHE A 1 94 ? 3.422 7.313 -6.293 1.00 98.25 94 PHE A C 1
ATOM 748 O O . PHE A 1 94 ? 2.615 7.274 -5.367 1.00 98.25 94 PHE A O 1
ATOM 755 N N . SER A 1 95 ? 4.460 8.147 -6.302 1.00 97.31 95 SER A N 1
ATOM 756 C CA . SER A 1 95 ? 4.735 9.095 -5.222 1.00 97.31 95 SER A CA 1
ATOM 757 C C . SER A 1 95 ? 3.574 10.072 -5.026 1.00 97.31 95 SER A C 1
ATOM 759 O O . SER A 1 95 ? 3.094 10.239 -3.903 1.00 97.31 95 SER A O 1
ATOM 761 N N . ALA A 1 96 ? 3.046 10.648 -6.112 1.00 97.38 96 ALA A N 1
ATOM 762 C CA . ALA A 1 96 ? 1.875 11.523 -6.055 1.00 97.38 96 ALA A CA 1
ATOM 763 C C . ALA A 1 96 ? 0.616 10.782 -5.565 1.00 97.38 96 ALA A C 1
ATOM 765 O O . ALA A 1 96 ? -0.110 11.284 -4.704 1.00 97.38 96 ALA A O 1
ATOM 766 N N . GLY A 1 97 ? 0.370 9.567 -6.066 1.00 97.88 97 GLY A N 1
ATOM 767 C CA . GLY A 1 97 ? -0.773 8.746 -5.660 1.00 97.88 97 GLY A CA 1
ATOM 768 C C . GLY A 1 97 ? -0.729 8.328 -4.187 1.00 97.88 97 GLY A C 1
ATOM 769 O O . GLY A 1 97 ? -1.752 8.369 -3.501 1.00 97.88 97 GLY A O 1
ATOM 770 N N . LEU A 1 98 ? 0.452 7.972 -3.674 1.00 98.25 98 LEU A N 1
ATOM 771 C CA . LEU A 1 98 ? 0.660 7.630 -2.265 1.00 98.25 98 LEU A CA 1
ATOM 772 C C . LEU A 1 98 ? 0.528 8.850 -1.356 1.00 98.25 98 LEU A C 1
ATOM 774 O O . LEU A 1 98 ? -0.055 8.732 -0.280 1.00 98.25 98 LEU A O 1
ATOM 778 N N . ALA A 1 99 ? 1.019 10.015 -1.785 1.00 98.00 99 ALA A N 1
ATOM 779 C CA . ALA A 1 99 ? 0.833 11.261 -1.050 1.00 98.00 99 ALA A CA 1
ATOM 780 C C . ALA A 1 99 ? -0.658 11.601 -0.912 1.00 98.00 99 ALA A C 1
ATOM 782 O O . ALA A 1 99 ? -1.124 11.844 0.199 1.00 98.00 99 ALA A O 1
ATOM 783 N N . ALA A 1 100 ? -1.423 11.519 -2.007 1.00 97.38 100 ALA A N 1
ATOM 784 C CA . ALA A 1 100 ? -2.868 11.737 -1.980 1.00 97.38 100 ALA A CA 1
ATOM 785 C C . ALA A 1 100 ? -3.589 10.728 -1.067 1.00 97.38 100 ALA A C 1
ATOM 787 O O . ALA A 1 100 ? -4.387 11.119 -0.219 1.00 97.38 100 ALA A O 1
ATOM 788 N N . LEU A 1 101 ? -3.262 9.434 -1.175 1.00 97.62 101 LEU A N 1
ATOM 789 C CA . LEU A 1 101 ? -3.833 8.400 -0.307 1.00 97.62 101 LEU A CA 1
ATOM 790 C C . LEU A 1 101 ? -3.506 8.640 1.176 1.00 97.62 101 LEU A C 1
ATOM 792 O O . LEU A 1 101 ? -4.363 8.457 2.036 1.00 97.62 101 LEU A O 1
ATOM 796 N N . SER A 1 102 ? -2.276 9.055 1.477 1.00 96.00 102 SER A N 1
ATOM 797 C CA . SER A 1 102 ? -1.836 9.401 2.829 1.00 96.00 102 SER A CA 1
ATOM 798 C C . SER A 1 102 ? -2.655 10.562 3.395 1.00 96.00 102 SER A C 1
ATOM 800 O O . SER A 1 102 ? -3.182 10.463 4.504 1.00 96.00 102 SER A O 1
ATOM 802 N N . 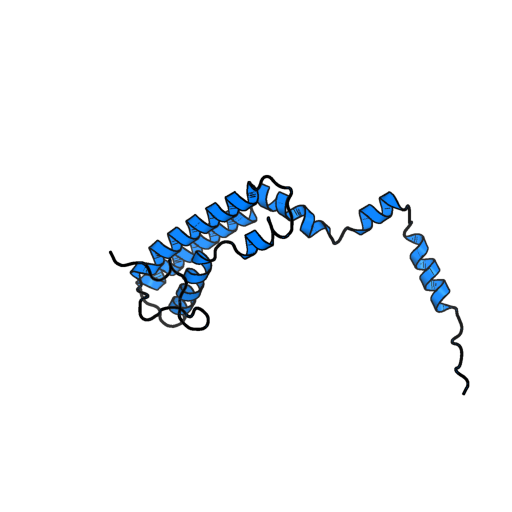THR A 1 103 ? -2.839 11.629 2.612 1.00 96.44 103 THR A N 1
ATOM 803 C CA . THR A 1 103 ? -3.701 12.758 2.983 1.00 96.44 103 THR A CA 1
ATOM 804 C C . THR A 1 103 ? -5.128 12.300 3.274 1.00 96.44 103 THR A C 1
ATOM 806 O O . THR A 1 103 ? -5.665 12.644 4.325 1.00 96.44 103 THR A O 1
ATOM 809 N N . ASP A 1 104 ? -5.713 11.477 2.403 1.00 94.62 104 ASP A N 1
ATOM 810 C CA . ASP A 1 104 ? -7.080 10.980 2.573 1.00 94.62 104 ASP A CA 1
ATOM 811 C C . ASP A 1 104 ? -7.254 10.154 3.852 1.00 94.62 104 ASP A C 1
ATOM 813 O O . ASP A 1 104 ? -8.302 10.223 4.487 1.00 94.62 104 ASP A O 1
ATOM 817 N N . ILE A 1 105 ? -6.238 9.380 4.249 1.00 93.94 105 ILE A N 1
ATOM 818 C CA . ILE A 1 105 ? -6.281 8.548 5.458 1.00 93.94 105 ILE A CA 1
ATOM 819 C C . ILE A 1 105 ? -6.057 9.395 6.715 1.00 93.94 105 ILE A C 1
ATOM 821 O O . ILE A 1 105 ? -6.858 9.330 7.646 1.00 93.94 105 ILE A O 1
ATOM 825 N N . TYR A 1 106 ? -4.993 10.201 6.766 1.00 89.56 106 TYR A N 1
ATOM 826 C CA . TYR A 1 106 ? -4.637 10.949 7.978 1.00 89.56 106 TYR A CA 1
ATOM 827 C C . TYR A 1 106 ? -5.573 12.122 8.271 1.00 89.56 106 TYR A C 1
ATOM 829 O O . TYR A 1 106 ? -5.714 12.505 9.431 1.00 89.56 106 TYR A O 1
ATOM 837 N N . LEU A 1 107 ? -6.223 12.682 7.248 1.00 93.69 107 LEU A N 1
ATOM 838 C CA . LEU A 1 107 ? -7.220 13.742 7.413 1.00 93.69 107 LEU A CA 1
ATOM 839 C C . LEU A 1 107 ? -8.658 13.205 7.477 1.00 93.69 107 LEU A C 1
ATOM 841 O O . LEU A 1 107 ? -9.605 13.991 7.539 1.00 93.69 107 LEU A O 1
ATOM 845 N N . ASN A 1 108 ? -8.849 11.881 7.504 1.00 94.62 108 ASN A N 1
ATOM 846 C CA . ASN A 1 108 ? -10.165 11.289 7.693 1.00 94.62 108 ASN A CA 1
ATOM 847 C C . ASN A 1 108 ? -10.646 11.518 9.134 1.00 94.62 108 ASN A C 1
ATOM 849 O O . ASN A 1 108 ? -10.217 10.843 10.070 1.00 94.62 108 ASN A O 1
ATOM 853 N N . GLY A 1 109 ? -11.574 12.461 9.312 1.00 93.19 109 GLY A N 1
ATOM 854 C CA . GLY A 1 109 ? -12.112 12.810 10.628 1.00 93.19 109 GLY A CA 1
ATOM 855 C C . GLY A 1 109 ? -12.760 11.633 11.363 1.00 93.19 109 GLY A C 1
ATOM 856 O O . GLY A 1 109 ? -12.599 11.512 12.574 1.00 93.19 109 GLY A O 1
ATOM 857 N N . ALA A 1 110 ? -13.440 10.732 10.652 1.00 92.38 110 ALA A N 1
ATOM 858 C CA . ALA A 1 110 ? -14.075 9.569 11.267 1.00 92.38 110 ALA A CA 1
ATOM 859 C C . ALA A 1 110 ? -13.036 8.547 11.756 1.00 92.38 110 ALA A C 1
ATOM 861 O O . ALA A 1 110 ? -13.159 8.021 12.862 1.00 92.38 110 ALA A O 1
ATOM 862 N N . LEU A 1 111 ? -11.964 8.339 10.987 1.00 92.12 111 LEU A N 1
ATOM 863 C CA . LEU A 1 111 ? -10.843 7.508 11.414 1.00 92.12 111 LEU A CA 1
ATOM 864 C C . LEU A 1 111 ? -10.109 8.115 12.616 1.00 92.12 111 LEU A C 1
ATOM 866 O O . LEU A 1 111 ? -9.804 7.409 13.576 1.00 92.12 111 LEU A O 1
ATOM 870 N N . LEU A 1 112 ? -9.867 9.430 12.602 1.00 91.38 112 LEU A N 1
ATOM 871 C CA . LEU A 1 112 ? -9.268 10.140 13.734 1.00 91.38 112 LEU A CA 1
ATOM 872 C C . LEU A 1 112 ? -10.109 9.977 15.003 1.00 91.38 112 LEU A C 1
ATOM 874 O O . LEU A 1 112 ? -9.555 9.678 16.059 1.00 91.38 112 LEU A O 1
ATOM 878 N N . LEU A 1 113 ? -11.437 10.109 14.898 1.00 90.38 113 LEU A N 1
ATOM 879 C CA . LEU A 1 113 ? -12.362 9.872 16.007 1.00 90.38 113 LEU A CA 1
ATOM 880 C C . LEU A 1 113 ? -12.262 8.435 16.535 1.00 90.38 113 LEU A C 1
ATOM 882 O O . LEU A 1 113 ? -12.151 8.253 17.749 1.00 90.38 113 LEU A O 1
ATOM 886 N N . ALA A 1 114 ? -12.219 7.434 15.651 1.00 88.75 114 ALA A N 1
ATOM 887 C CA . ALA A 1 114 ? -12.048 6.030 16.032 1.00 88.75 114 ALA A CA 1
ATOM 888 C C . ALA A 1 114 ? -10.710 5.757 16.748 1.00 88.75 114 ALA A C 1
ATOM 890 O O . ALA A 1 114 ? -10.639 4.886 17.613 1.00 88.75 114 ALA A O 1
ATOM 891 N N . LEU A 1 115 ? -9.662 6.532 16.446 1.00 88.00 115 LEU A N 1
ATOM 892 C CA . LEU A 1 115 ? -8.340 6.422 17.073 1.00 88.00 115 LEU A CA 1
ATOM 893 C C . LEU A 1 115 ? -8.215 7.147 18.426 1.00 88.00 115 LEU A C 1
ATOM 895 O O . LEU A 1 115 ? -7.301 6.845 19.202 1.00 88.00 115 LEU A O 1
ATOM 899 N N . THR A 1 116 ? -9.123 8.075 18.750 1.00 85.94 116 THR A N 1
ATOM 900 C CA . THR A 1 116 ? -9.058 8.857 20.001 1.00 85.94 116 THR A CA 1
ATOM 901 C C . THR A 1 116 ? -8.957 8.024 21.289 1.00 85.94 116 THR A C 1
ATOM 903 O O . THR A 1 116 ? -8.153 8.407 22.148 1.00 85.94 116 THR A O 1
ATOM 906 N N . PRO A 1 117 ? -9.655 6.875 21.455 1.00 84.69 117 PRO A N 1
ATOM 907 C CA . PRO A 1 117 ? -9.604 6.117 22.707 1.00 84.69 117 PRO A CA 1
ATOM 908 C C . PRO A 1 117 ? -8.206 5.570 23.027 1.00 84.69 117 PRO A C 1
ATOM 910 O O . PRO A 1 117 ? -7.850 5.409 24.197 1.00 84.69 117 PRO A O 1
ATOM 913 N N . PHE A 1 118 ? -7.385 5.320 22.001 1.00 80.62 118 PHE A N 1
ATOM 914 C CA . PHE A 1 118 ? -6.039 4.764 22.154 1.00 80.62 118 PHE A CA 1
ATOM 915 C C . PHE A 1 118 ? -5.020 5.835 22.571 1.00 80.62 118 PHE A C 1
ATOM 917 O O . PHE A 1 118 ? -4.191 5.592 23.453 1.00 80.62 118 PHE A O 1
ATOM 924 N N . GLY A 1 119 ? -5.121 7.044 22.006 1.00 64.50 119 GLY A N 1
ATOM 925 C CA . GLY A 1 119 ? -4.214 8.166 22.287 1.00 64.50 119 GLY A CA 1
ATOM 926 C C . GLY A 1 119 ? -4.381 8.789 23.680 1.00 64.50 119 GLY A C 1
ATOM 927 O O . GLY A 1 119 ? -3.418 9.285 24.262 1.00 64.50 119 GLY A O 1
ATOM 928 N N . SER A 1 120 ? -5.576 8.707 24.273 1.00 55.28 120 SER A N 1
ATOM 929 C CA . SER A 1 120 ? -5.866 9.257 25.610 1.00 55.28 120 SER A CA 1
ATOM 930 C C . SER A 1 120 ? -5.415 8.377 26.787 1.00 55.28 120 SER A C 1
ATOM 932 O O . SER A 1 120 ? -5.673 8.689 27.947 1.00 55.28 120 SER A O 1
ATOM 934 N N . SER A 1 121 ? -4.723 7.265 26.544 1.00 46.28 121 SER A N 1
ATOM 935 C CA . SER A 1 121 ? -4.275 6.371 27.622 1.00 46.28 121 SER A CA 1
ATOM 936 C C . SER A 1 121 ? -3.181 6.975 28.524 1.00 46.28 121 SER A C 1
ATOM 938 O O . SER A 1 121 ? -3.005 6.511 29.653 1.00 46.28 121 SER A O 1
ATOM 940 N N . VAL A 1 122 ? -2.542 8.076 28.105 1.00 48.12 122 VAL A N 1
ATOM 941 C CA . VAL A 1 122 ? -1.646 8.900 28.944 1.00 48.12 122 VAL A CA 1
ATOM 942 C C . VAL A 1 122 ? -2.412 9.740 29.986 1.00 48.12 122 VAL A C 1
ATOM 944 O O . VAL A 1 122 ? -1.842 10.128 31.005 1.00 48.12 122 VAL A O 1
ATOM 947 N N . THR A 1 123 ? -3.722 9.955 29.827 1.00 47.81 123 THR A N 1
ATOM 948 C CA . THR A 1 123 ? -4.569 10.691 30.789 1.00 47.81 123 THR A CA 1
ATOM 949 C C . THR A 1 123 ? -5.440 9.786 31.664 1.00 47.81 123 THR A C 1
ATOM 951 O O . THR A 1 123 ? -6.386 10.259 32.297 1.00 47.81 123 THR A O 1
ATOM 954 N N . ARG A 1 124 ? -5.080 8.500 31.822 1.00 39.25 124 ARG A N 1
ATOM 955 C CA . ARG A 1 124 ? -5.716 7.573 32.790 1.00 39.25 124 ARG A CA 1
ATOM 956 C C . ARG A 1 124 ? -5.779 8.138 34.224 1.00 39.25 124 ARG A C 1
ATOM 958 O O . ARG A 1 124 ? -6.650 7.757 35.002 1.00 39.25 124 ARG A O 1
ATOM 965 N N . TRP A 1 125 ? -4.926 9.108 34.548 1.00 34.84 125 TRP A N 1
ATOM 966 C CA . TRP A 1 125 ? -4.958 9.864 35.800 1.00 34.84 125 TRP A CA 1
ATOM 967 C C . TRP A 1 125 ? -6.256 10.660 36.026 1.00 34.84 125 TRP A C 1
ATOM 969 O O . TRP A 1 125 ? -6.694 10.762 37.168 1.00 34.84 125 TRP A O 1
ATOM 979 N N . GLY A 1 126 ? -6.924 11.158 34.978 1.00 47.31 126 GLY A N 1
ATOM 980 C CA . GLY A 1 126 ? -8.134 11.985 35.116 1.00 47.31 126 GLY A CA 1
ATOM 981 C C . GLY A 1 126 ? -9.355 11.230 35.660 1.00 47.31 126 GLY A C 1
ATOM 982 O O . GLY A 1 126 ? -10.157 11.776 36.414 1.00 47.31 126 GLY A O 1
ATOM 983 N N . TRP A 1 127 ? -9.470 9.940 35.344 1.00 40.62 127 TRP A N 1
ATOM 984 C CA . TRP A 1 127 ? -10.553 9.089 35.850 1.00 40.62 127 TRP A CA 1
ATOM 985 C C . TRP A 1 127 ? -10.300 8.644 37.297 1.00 40.62 127 TRP A C 1
ATOM 987 O O . TRP A 1 127 ? -11.242 8.493 38.076 1.00 40.62 127 TRP A O 1
ATOM 997 N N . MET A 1 128 ? -9.028 8.480 37.684 1.00 42.19 128 MET A N 1
ATOM 998 C CA . MET A 1 128 ? -8.637 8.181 39.066 1.00 42.19 128 MET A CA 1
ATOM 999 C C . MET A 1 128 ? -8.857 9.375 40.001 1.00 42.19 128 MET A C 1
ATOM 1001 O O . MET A 1 128 ? -9.347 9.182 41.113 1.00 42.19 128 MET A O 1
ATOM 1005 N N . THR A 1 129 ? -8.571 10.604 39.562 1.00 54.84 129 THR A N 1
ATOM 1006 C CA . THR A 1 129 ? -8.807 11.805 40.381 1.00 54.84 129 THR A CA 1
ATOM 1007 C C . THR A 1 129 ? -10.295 12.098 40.565 1.00 54.84 129 THR A C 1
ATOM 1009 O O . THR A 1 129 ? -10.706 12.429 41.675 1.00 54.84 129 THR A O 1
ATOM 1012 N N . SER A 1 130 ? -11.117 11.894 39.529 1.00 46.00 130 SER A N 1
ATOM 1013 C CA . SER A 1 130 ? -12.572 12.087 39.615 1.00 46.00 130 SER A CA 1
ATOM 1014 C C . SER A 1 130 ? -13.268 11.029 40.481 1.00 46.00 130 SER A C 1
ATOM 1016 O O . SER A 1 130 ? -14.177 11.366 41.237 1.00 46.00 130 SER A O 1
ATOM 1018 N N . ARG A 1 131 ? -12.833 9.760 40.423 1.00 44.16 131 ARG A N 1
ATOM 1019 C CA . ARG A 1 131 ? -13.492 8.661 41.152 1.00 44.16 131 ARG A CA 1
ATOM 1020 C C . ARG A 1 131 ? -12.985 8.451 42.579 1.00 44.16 131 ARG A C 1
ATOM 1022 O O . ARG A 1 131 ? -13.735 7.927 43.395 1.00 44.16 131 ARG A O 1
ATOM 1029 N N . TYR A 1 132 ? -11.746 8.839 42.884 1.00 53.22 132 TYR A N 1
ATOM 1030 C CA . TYR A 1 132 ? -11.145 8.573 44.195 1.00 53.22 132 TYR A CA 1
ATOM 1031 C C . TYR A 1 132 ? -10.769 9.826 44.996 1.00 53.22 132 TYR A C 1
ATOM 1033 O O . TYR A 1 132 ? -10.426 9.687 46.164 1.00 53.22 132 TYR A O 1
ATOM 1041 N N . GLY A 1 133 ? -10.850 11.042 44.442 1.00 43.69 133 GLY A N 1
ATOM 1042 C CA . GLY A 1 133 ? -10.630 12.270 45.222 1.00 43.69 133 GLY A CA 1
ATOM 1043 C C . GLY A 1 133 ? -9.216 12.418 45.803 1.00 43.69 133 GLY A C 1
ATOM 1044 O O . GLY A 1 133 ? -9.031 13.081 46.821 1.00 43.69 133 GLY A O 1
ATOM 1045 N N . TRP A 1 134 ? -8.201 11.801 45.189 1.00 37.66 134 TRP A N 1
ATOM 1046 C CA . TRP A 1 134 ? -6.813 11.930 45.641 1.00 37.66 134 TRP A CA 1
ATOM 1047 C C . TRP A 1 134 ? -6.223 13.250 45.138 1.00 37.66 134 TRP A C 1
ATOM 1049 O O . TRP A 1 134 ? -5.879 13.393 43.965 1.00 37.66 134 TRP A O 1
ATOM 1059 N N . SER A 1 135 ? -6.118 14.227 46.039 1.00 44.94 135 SER A N 1
ATOM 1060 C CA . SER A 1 135 ? -5.373 15.465 45.807 1.00 44.94 135 SER A CA 1
ATOM 1061 C C . SER A 1 135 ? -3.879 15.165 45.628 1.00 44.94 135 SER A C 1
ATOM 1063 O O . SER A 1 135 ? -3.290 14.399 46.393 1.00 44.94 135 SER A O 1
ATOM 1065 N N . MET A 1 136 ? -3.240 15.814 44.647 1.00 43.47 136 MET A N 1
ATOM 1066 C CA . MET A 1 136 ? -1.798 15.708 44.359 1.00 43.47 136 MET A CA 1
ATOM 1067 C C . MET A 1 136 ? -0.887 16.055 45.554 1.00 43.47 136 MET A C 1
ATOM 1069 O O . MET A 1 136 ? 0.299 15.732 45.537 1.00 43.47 136 MET A O 1
ATOM 1073 N N . LEU A 1 137 ? -1.423 16.663 46.615 1.00 44.22 137 LEU A N 1
ATOM 1074 C CA . LEU A 1 137 ? -0.672 17.019 47.822 1.00 44.22 137 LEU A CA 1
ATOM 1075 C C . LEU A 1 137 ? -0.159 15.804 48.622 1.00 44.22 137 LEU A C 1
ATOM 1077 O O . LEU A 1 137 ? 0.802 15.940 49.378 1.00 44.22 137 LEU A O 1
ATOM 1081 N N . SER A 1 138 ? -0.726 14.606 48.442 1.00 47.72 138 SER A N 1
ATOM 1082 C CA . SER A 1 138 ? -0.330 13.420 49.222 1.00 47.72 138 SER A CA 1
ATOM 1083 C C . SER A 1 138 ? 1.003 12.794 48.788 1.00 47.72 138 SER A C 1
ATOM 1085 O O . SER A 1 138 ? 1.678 12.171 49.609 1.00 47.72 138 SER A O 1
ATOM 1087 N N . ILE A 1 139 ? 1.429 12.978 47.531 1.00 51.09 139 ILE A N 1
ATOM 1088 C CA . ILE A 1 139 ? 2.672 12.366 47.024 1.00 51.09 139 ILE A CA 1
ATOM 1089 C C . ILE A 1 139 ? 3.901 13.023 47.665 1.00 51.09 139 ILE A C 1
ATOM 1091 O O . ILE A 1 139 ? 4.841 12.328 48.052 1.00 51.09 139 ILE A O 1
ATOM 1095 N N . SER A 1 140 ? 3.873 14.340 47.872 1.00 47.28 140 SER A N 1
ATOM 1096 C CA . SER A 1 140 ? 4.985 15.068 48.493 1.00 47.28 140 SER A CA 1
ATOM 1097 C C . SER A 1 140 ? 5.208 14.668 49.957 1.00 47.28 140 SER A C 1
ATOM 1099 O O . SER A 1 140 ? 6.352 14.583 50.401 1.00 47.28 140 SER A O 1
ATOM 1101 N N . VAL A 1 141 ? 4.137 14.354 50.699 1.00 46.09 141 VAL A N 1
ATOM 1102 C CA . VAL A 1 141 ? 4.230 13.923 52.106 1.00 46.09 141 VAL A CA 1
ATOM 1103 C C . VAL A 1 141 ? 4.765 12.494 52.211 1.00 46.09 141 VAL A C 1
ATOM 1105 O O . VAL A 1 141 ? 5.671 12.243 53.006 1.00 46.09 141 VAL A O 1
ATOM 1108 N N . LEU A 1 142 ? 4.301 11.571 51.358 1.00 46.66 142 LEU A N 1
ATOM 1109 C CA . LEU A 1 142 ? 4.828 10.200 51.333 1.00 46.66 142 LEU A CA 1
ATOM 1110 C C . LEU A 1 142 ? 6.309 10.162 50.924 1.00 46.66 142 LEU A C 1
ATOM 1112 O O . LEU A 1 142 ? 7.090 9.398 51.491 1.00 46.66 142 LEU A O 1
ATOM 1116 N N . TYR A 1 143 ? 6.711 11.021 49.981 1.00 46.69 143 TYR A N 1
ATOM 1117 C CA . TYR A 1 143 ? 8.102 11.119 49.537 1.00 46.69 143 TYR A CA 1
ATOM 1118 C C . TYR A 1 143 ? 9.024 11.705 50.622 1.00 46.69 143 TYR A C 1
ATOM 1120 O O . TYR A 1 143 ? 10.173 11.281 50.758 1.00 46.69 143 TYR A O 1
ATOM 1128 N N . TRP A 1 144 ? 8.526 12.630 51.451 1.00 38.25 144 TRP A N 1
ATOM 1129 C CA . TRP A 1 144 ? 9.280 13.179 52.585 1.00 38.25 144 TRP A CA 1
ATOM 1130 C C . TRP A 1 144 ? 9.371 12.199 53.771 1.00 38.25 144 TRP A C 1
ATOM 1132 O O . TRP A 1 144 ? 10.420 12.081 54.410 1.00 38.25 144 TRP A O 1
ATOM 1142 N N . GLN A 1 145 ? 8.313 11.422 54.019 1.00 38.53 145 GLN A N 1
ATOM 1143 C CA . GLN A 1 145 ? 8.252 10.445 55.111 1.00 38.53 145 GLN A CA 1
ATOM 1144 C C . GLN A 1 145 ? 9.051 9.161 54.820 1.00 38.53 145 GLN A C 1
ATOM 1146 O O . GLN A 1 145 ? 9.607 8.555 55.732 1.00 38.53 145 GLN A O 1
ATOM 1151 N N . ALA A 1 146 ? 9.204 8.781 53.547 1.00 49.34 146 ALA A N 1
ATOM 1152 C CA . ALA A 1 146 ? 10.074 7.672 53.147 1.00 49.34 146 ALA A CA 1
ATOM 1153 C C . ALA A 1 146 ? 11.577 8.012 53.238 1.00 49.34 146 ALA A C 1
ATOM 1155 O O . ALA A 1 146 ? 12.406 7.118 53.404 1.00 49.34 146 ALA A O 1
ATOM 1156 N N . ARG A 1 147 ? 11.949 9.298 53.152 1.00 44.78 147 ARG A N 1
ATOM 1157 C CA . ARG A 1 147 ? 13.353 9.753 53.172 1.00 44.78 147 ARG A CA 1
ATOM 1158 C C . ARG A 1 147 ? 13.924 9.937 54.584 1.00 44.78 147 ARG A C 1
ATOM 1160 O O . ARG A 1 147 ? 15.140 9.995 54.739 1.00 44.78 147 ARG A O 1
ATOM 1167 N N . SER A 1 148 ? 13.069 10.023 55.601 1.00 46.00 148 SER A N 1
ATOM 1168 C CA . SER A 1 148 ? 13.440 10.336 56.990 1.00 46.00 148 SER A CA 1
ATOM 1169 C C . SER A 1 148 ? 13.633 9.108 57.896 1.00 46.00 148 SER A C 1
ATOM 1171 O O . SER A 1 148 ? 13.999 9.263 59.059 1.00 46.00 148 SER A O 1
ATOM 1173 N N . LEU A 1 149 ? 13.459 7.882 57.385 1.00 44.25 149 LEU A N 1
ATOM 1174 C CA . LEU A 1 149 ? 13.689 6.659 58.163 1.00 44.25 149 LEU A CA 1
ATOM 1175 C C . LEU A 1 149 ? 15.181 6.252 58.162 1.00 44.25 149 LEU A C 1
ATOM 1177 O O . LEU A 1 149 ? 15.770 6.102 57.087 1.00 44.25 149 LEU A O 1
ATOM 1181 N N . PRO A 1 150 ? 15.815 6.028 59.332 1.00 47.81 150 PRO A N 1
ATOM 1182 C CA . PRO A 1 150 ? 17.205 5.588 59.394 1.00 47.81 150 PRO A CA 1
ATOM 1183 C C . PRO A 1 150 ? 17.359 4.151 58.8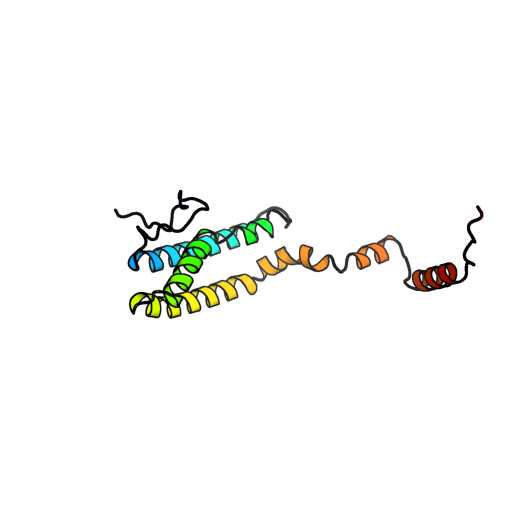72 1.00 47.81 150 PRO A C 1
ATOM 1185 O O . PRO A 1 150 ? 16.571 3.258 59.192 1.00 47.81 150 PRO A O 1
ATOM 1188 N N . LYS A 1 151 ? 18.400 3.917 58.061 1.00 51.31 151 LYS A N 1
ATOM 1189 C CA . LYS A 1 151 ? 18.687 2.604 57.467 1.00 51.31 151 LYS A CA 1
ATOM 1190 C C . LYS A 1 151 ? 19.065 1.599 58.560 1.00 51.31 151 LYS A C 1
ATOM 1192 O O . LYS A 1 151 ? 20.075 1.765 59.238 1.00 51.31 151 LYS A O 1
ATOM 1197 N N . ARG A 1 152 ? 18.263 0.541 58.708 1.00 42.94 152 ARG A N 1
ATOM 1198 C CA . ARG A 1 152 ? 18.542 -0.605 59.589 1.00 42.94 152 ARG A CA 1
ATOM 1199 C C . ARG A 1 152 ? 19.847 -1.281 59.143 1.00 42.94 152 ARG A C 1
ATOM 1201 O O . ARG A 1 152 ? 19.923 -1.781 58.023 1.00 42.94 152 ARG A O 1
ATOM 1208 N N . THR A 1 153 ? 20.861 -1.296 60.004 1.00 50.94 153 THR A N 1
ATOM 1209 C CA . THR A 1 153 ? 22.073 -2.103 59.823 1.00 50.94 153 THR A CA 1
ATOM 1210 C C . THR A 1 153 ? 21.733 -3.583 60.008 1.00 50.94 153 THR A C 1
ATOM 1212 O O . THR A 1 153 ? 21.055 -3.969 60.961 1.00 50.94 153 THR A O 1
ATOM 1215 N N . ARG A 1 154 ? 22.163 -4.412 59.053 1.00 37.84 154 ARG A N 1
ATOM 1216 C CA . ARG A 1 154 ? 22.002 -5.870 59.070 1.00 37.84 154 ARG A CA 1
ATOM 1217 C C . ARG A 1 154 ? 23.059 -6.438 60.028 1.00 37.84 154 ARG A C 1
ATOM 1219 O O . ARG A 1 154 ? 24.243 -6.283 59.751 1.00 37.84 154 ARG A O 1
ATOM 1226 N N . ARG A 1 155 ? 22.644 -7.017 61.160 1.00 39.09 155 ARG A N 1
ATOM 1227 C CA . ARG A 1 155 ? 23.481 -7.977 61.897 1.00 39.09 155 ARG A CA 1
ATOM 1228 C C . ARG A 1 155 ? 23.373 -9.305 61.156 1.00 39.09 155 ARG A C 1
ATOM 1230 O O . ARG A 1 155 ? 22.250 -9.716 60.874 1.00 39.09 155 ARG A O 1
ATOM 1237 N N . ASP A 1 156 ? 24.509 -9.833 60.727 1.00 45.06 156 ASP A N 1
ATOM 1238 C CA . ASP A 1 156 ? 25.098 -11.076 61.241 1.00 45.06 156 ASP A CA 1
ATOM 1239 C C . ASP A 1 156 ? 26.613 -11.020 61.000 1.00 45.06 156 ASP A C 1
ATOM 1241 O O . ASP A 1 156 ? 27.013 -10.541 59.911 1.00 45.06 156 ASP A O 1
#

Radius of gyration: 26.23 Å; Cα contacts (8 Å, |Δi|>4): 94; chains: 1; bounding box: 46×36×82 Å

Solvent-accessible surface area (backbone atoms only — not comparable to full-atom values): 9386 Å² total; per-residue (Å²): 132,88,78,59,69,68,83,49,84,48,88,45,78,94,48,41,79,60,68,93,68,62,51,79,86,45,49,62,64,43,41,55,50,14,54,53,50,29,51,53,48,52,51,50,45,61,66,45,90,63,81,74,43,64,64,63,39,55,49,43,58,71,59,48,32,60,52,27,51,56,46,49,60,51,48,57,52,35,52,72,76,64,59,49,78,68,48,57,60,46,47,59,54,49,54,53,50,50,51,52,51,49,51,58,55,76,67,27,64,65,49,52,59,58,48,46,75,69,71,51,61,85,52,59,61,60,61,49,39,74,74,64,68,65,62,79,70,56,59,62,52,54,59,54,61,68,69,70,62,80,82,81,79,82,87,129

Mean predicted aligned error: 11.65 Å

pLDDT: mean 82.47, std 21.8, range [34.84, 98.44]

Organism: NCBI:txid59203

Sequence (156 aa):
MSTNPFLDQSRLPYQAPRFDRIKDCHYRPAFDEGVRQKRVEIEAIVNHPAAPDFTNTLLALEQSGALLSRVTSVFFAMAAAHTNDELQRLDEVFSAGLAALSTDIYLNGALLLALTPFGSSVTRWGWMTSRYGWSMLSISVLYWQARSLPKRTRRD

InterPro domains:
  IPR045090 Peptidase M3A/M3B [PTHR43660] (2-111)

Nearest PDB structures (foldseek):
  1y79-assembly1_1  TM=9.764E-01  e=1.224E-09  Escherichia coli
  5l44-assembly2_B  TM=9.855E-01  e=1.443E-06  Astrosporangium hypotensionis K-26
  5d39-assembly2_A  TM=3.628E-01  e=4.661E+00  Homo sapiens
  1cnt-assembly1_4  TM=4.072E-01  e=7.495E+00  Homo sapiens
  8f6h-assembly1_B  TM=3.060E-01  e=3.396E+00  Shewanella oneidensis MR-1